Protein AF-J9EFH4-F1 (afdb_monomer)

Mean predicted aligned error: 3.62 Å

Secondary structure (DSSP, 8-state):
--TT---SSPPHHHHHHHHHHHHHHTT--EEEEEEESS-HHHHHHHHHHHHHHHHHH--EEEEEEEE-STTGGGHHHHHHHHHHTT--EEEEE--HHHHHHHHHHHHHTT--STT-EEE--S---

Nearest PDB structures (foldseek):
  7e9g-assembly1_S  TM=8.499E-01  e=1.956E-05  Homo sapiens
  3n6v-assembly2_D  TM=7.583E-01  e=5.551E-05  Rattus norvegicus
  3n6v-assembly1_A  TM=7.509E-01  e=1.682E-04  Rattus norvegicus
  9arh-assembly1_B  TM=7.733E-01  e=8.581E-04  Rattus norvegicus
  7jfn-assembly1_A  TM=7.6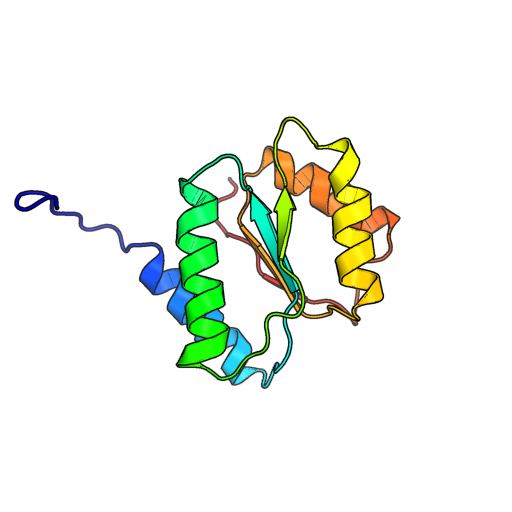41E-01  e=7.874E-03  Brucella ovis ATCC 25840

Organism: Wuchereria bancrofti (NCBI:txid6293)

Solvent-accessible surface area (backbone atoms only — not comparable to full-atom values): 7312 Å² total; per-residue (Å²): 138,70,94,86,72,84,78,88,74,82,56,67,67,59,58,39,51,53,51,49,49,52,41,54,74,72,69,53,55,59,32,21,36,38,30,26,62,82,40,67,87,28,33,53,56,47,52,54,37,53,52,40,30,42,76,72,67,68,23,42,73,79,45,74,36,76,40,40,88,92,44,59,84,46,49,56,56,44,53,46,57,35,51,77,69,68,45,35,37,36,38,44,34,64,56,70,78,55,47,56,54,52,52,54,44,28,57,79,70,63,68,58,60,97,76,41,46,79,49,66,76,86,80,75,130

Structure (mmCIF, N/CA/C/O backbone):
data_AF-J9EFH4-F1
#
_entry.id   AF-J9EFH4-F1
#
loop_
_atom_site.group_PDB
_atom_site.id
_atom_site.type_symbol
_atom_site.label_atom_id
_atom_site.label_alt_id
_atom_site.label_comp_id
_atom_site.label_asym_id
_atom_site.label_entity_id
_atom_site.label_seq_id
_atom_site.pdbx_PDB_ins_code
_atom_site.Cartn_x
_atom_site.Cartn_y
_atom_site.Cartn_z
_atom_site.occupancy
_atom_site.B_iso_or_equiv
_atom_site.auth_seq_id
_atom_site.auth_comp_id
_atom_site.auth_asym_id
_atom_site.auth_atom_id
_atom_site.pdbx_PDB_model_num
ATOM 1 N N . MET A 1 1 ? 3.941 -7.817 -26.840 1.00 66.81 1 MET A N 1
ATOM 2 C CA . MET A 1 1 ? 3.871 -9.280 -26.604 1.00 66.81 1 MET A CA 1
ATOM 3 C C . MET A 1 1 ? 5.270 -9.852 -26.818 1.00 66.81 1 MET A C 1
ATOM 5 O O . MET A 1 1 ? 5.916 -9.407 -27.757 1.00 66.81 1 MET A O 1
ATOM 9 N N . TYR A 1 2 ? 5.753 -10.758 -25.959 1.00 86.69 2 TYR A N 1
ATOM 10 C CA . TYR A 1 2 ? 7.120 -11.315 -26.013 1.00 86.69 2 TYR A CA 1
ATOM 11 C C . TYR A 1 2 ? 7.063 -12.838 -26.269 1.00 86.69 2 TYR A C 1
ATOM 13 O O . TYR A 1 2 ? 7.076 -13.609 -25.312 1.00 86.69 2 TYR A O 1
ATOM 21 N N . PRO A 1 3 ? 6.935 -13.292 -27.530 1.00 89.62 3 PRO A N 1
ATOM 22 C CA . PRO A 1 3 ? 6.590 -14.685 -27.855 1.00 89.62 3 PRO A CA 1
ATOM 23 C C . PRO A 1 3 ? 7.704 -15.705 -27.572 1.00 89.62 3 PRO A C 1
ATOM 25 O O . PRO A 1 3 ? 7.432 -16.897 -27.495 1.00 89.62 3 PRO A O 1
ATOM 28 N N . THR A 1 4 ? 8.949 -15.255 -27.415 1.00 95.38 4 THR A N 1
ATOM 29 C CA . THR A 1 4 ? 10.131 -16.110 -27.208 1.00 95.38 4 THR A CA 1
ATOM 30 C C . THR A 1 4 ? 10.735 -15.978 -25.809 1.00 95.38 4 THR A C 1
ATOM 32 O O . THR A 1 4 ? 11.828 -16.482 -25.556 1.00 95.38 4 THR A O 1
ATOM 35 N N . PHE A 1 5 ? 10.051 -15.293 -24.886 1.00 91.38 5 PHE A N 1
ATOM 36 C CA . PHE A 1 5 ? 10.551 -15.061 -23.534 1.00 91.38 5 PHE A CA 1
ATOM 37 C C . PHE A 1 5 ? 10.018 -16.111 -22.552 1.00 91.38 5 PHE A C 1
ATOM 39 O O . PHE A 1 5 ? 8.814 -16.190 -22.309 1.00 91.38 5 PHE A O 1
ATOM 46 N N . PHE A 1 6 ? 10.926 -16.867 -21.934 1.00 90.50 6 PHE A N 1
ATOM 47 C CA . PHE A 1 6 ? 10.625 -17.854 -20.894 1.00 90.50 6 PHE A CA 1
ATOM 48 C C . PHE A 1 6 ? 11.416 -17.529 -19.621 1.00 90.50 6 PHE A C 1
ATOM 50 O O . PHE A 1 6 ? 12.569 -17.108 -19.693 1.00 90.50 6 PHE A O 1
ATOM 57 N N . ARG A 1 7 ? 10.815 -17.741 -18.443 1.00 89.19 7 ARG A N 1
ATOM 58 C CA . ARG A 1 7 ? 11.490 -17.597 -17.142 1.00 89.19 7 ARG A CA 1
ATOM 59 C C . ARG A 1 7 ? 11.023 -18.663 -16.154 1.00 89.19 7 ARG A C 1
ATOM 61 O O . ARG A 1 7 ? 9.856 -19.039 -16.174 1.00 89.19 7 ARG A O 1
ATOM 68 N N . MET A 1 8 ? 11.919 -19.082 -15.261 1.00 90.12 8 MET A N 1
ATOM 69 C CA . MET A 1 8 ? 11.613 -20.027 -14.172 1.00 90.12 8 MET A CA 1
ATOM 70 C C . MET A 1 8 ? 11.145 -19.326 -12.891 1.00 90.12 8 MET A C 1
ATOM 72 O O . MET A 1 8 ? 10.425 -19.908 -12.086 1.00 90.12 8 MET A O 1
ATOM 76 N N . VAL A 1 9 ? 11.557 -18.070 -12.692 1.00 84.38 9 VAL A N 1
ATOM 77 C CA . VAL A 1 9 ? 11.215 -17.301 -11.491 1.00 84.38 9 VAL A CA 1
ATOM 78 C C . VAL A 1 9 ? 9.733 -16.910 -11.542 1.00 84.38 9 VAL A C 1
ATOM 80 O O . VAL A 1 9 ? 9.297 -16.342 -12.554 1.00 84.38 9 VAL A O 1
ATOM 83 N N . PRO A 1 10 ? 8.953 -17.182 -10.478 1.00 83.50 10 PRO A N 1
ATOM 84 C CA . PRO A 1 10 ? 7.551 -16.797 -10.422 1.00 83.50 10 PRO A CA 1
ATOM 85 C C . PRO A 1 10 ? 7.392 -15.282 -10.567 1.00 83.50 10 PRO A C 1
ATOM 87 O O . PRO A 1 10 ? 8.196 -14.489 -10.080 1.00 83.50 10 PRO A O 1
ATOM 90 N N . GLY A 1 11 ? 6.335 -14.873 -11.263 1.00 84.88 11 GLY A N 1
ATOM 91 C CA . GLY A 1 11 ? 5.994 -13.462 -11.399 1.00 84.88 11 GLY A CA 1
ATOM 92 C C . GLY A 1 11 ? 5.302 -12.895 -10.164 1.00 84.88 11 GLY A C 1
ATOM 93 O O . GLY A 1 11 ? 4.771 -13.636 -9.338 1.00 84.88 11 GLY A O 1
ATOM 94 N N . TYR A 1 12 ? 5.196 -11.564 -10.123 1.00 86.12 12 TYR A N 1
ATOM 95 C CA . TYR A 1 12 ? 4.461 -10.827 -9.089 1.00 86.12 12 TYR A CA 1
ATOM 96 C C . TYR A 1 12 ? 3.002 -11.289 -8.920 1.00 86.12 12 TYR A C 1
ATOM 98 O O . TYR A 1 12 ? 2.429 -11.139 -7.848 1.00 86.12 12 TYR A O 1
ATOM 106 N N . GLN A 1 13 ? 2.399 -11.883 -9.956 1.00 89.00 13 GLN A N 1
ATOM 107 C CA . GLN A 1 13 ? 1.023 -12.386 -9.923 1.00 89.00 13 GLN A CA 1
ATOM 108 C C . GLN A 1 13 ? 0.805 -13.424 -8.815 1.00 89.00 13 GLN A C 1
ATOM 110 O O . GLN A 1 13 ? -0.227 -13.387 -8.149 1.00 89.00 13 GLN A O 1
ATOM 115 N N . ASN A 1 14 ? 1.788 -14.299 -8.576 1.00 90.62 14 ASN A N 1
ATOM 116 C CA . ASN A 1 14 ? 1.703 -15.312 -7.524 1.00 90.62 14 ASN A CA 1
ATOM 117 C C . ASN A 1 14 ? 1.756 -14.665 -6.134 1.00 90.62 14 ASN A C 1
ATOM 119 O O . ASN A 1 14 ? 0.949 -14.993 -5.267 1.00 90.62 14 ASN A O 1
ATOM 123 N N . SER A 1 15 ? 2.658 -13.697 -5.939 1.00 89.81 15 SER A N 1
ATOM 124 C CA . SER A 1 15 ? 2.760 -12.935 -4.689 1.00 89.81 15 SER A CA 1
ATOM 125 C C . SER A 1 15 ? 1.491 -12.125 -4.412 1.00 89.81 15 SER A C 1
ATOM 127 O O . SER A 1 15 ? 0.989 -12.137 -3.291 1.00 89.81 15 SER A O 1
ATOM 129 N N . ASN A 1 16 ? 0.926 -11.476 -5.432 1.00 94.38 16 ASN A N 1
ATOM 130 C CA . ASN A 1 16 ? -0.330 -10.737 -5.306 1.00 94.38 16 ASN A CA 1
ATOM 131 C C . ASN A 1 16 ? -1.493 -11.657 -4.940 1.00 94.38 16 ASN A C 1
ATOM 133 O O . ASN A 1 16 ? -2.275 -11.324 -4.056 1.00 94.38 16 ASN A O 1
ATOM 137 N N . LEU A 1 17 ? -1.590 -12.827 -5.575 1.00 95.06 17 LEU A N 1
ATOM 138 C CA . LEU A 1 17 ? -2.627 -13.803 -5.255 1.00 95.06 17 LEU A CA 1
ATOM 139 C C . LEU A 1 17 ? -2.520 -14.276 -3.798 1.00 95.06 17 LEU A C 1
ATOM 141 O O . LEU A 1 17 ? -3.530 -14.322 -3.098 1.00 95.06 17 LEU A O 1
ATOM 145 N N . ALA A 1 18 ? -1.303 -14.547 -3.318 1.00 94.69 18 ALA A N 1
ATOM 146 C CA . ALA A 1 18 ? -1.067 -14.901 -1.921 1.00 94.69 18 ALA A CA 1
ATOM 147 C C . ALA A 1 18 ? -1.504 -13.781 -0.960 1.00 94.69 18 ALA A C 1
ATOM 149 O O . ALA A 1 18 ? -2.194 -14.055 0.020 1.00 94.69 18 ALA A O 1
ATOM 150 N N . ARG A 1 19 ? -1.175 -12.516 -1.265 1.00 95.50 19 ARG A N 1
ATOM 151 C CA . ARG A 1 19 ? -1.617 -11.349 -0.479 1.00 95.50 19 ARG A CA 1
ATOM 152 C C . ARG A 1 19 ? -3.143 -11.213 -0.462 1.00 95.50 19 ARG A C 1
ATOM 154 O O . ARG A 1 19 ? -3.709 -10.998 0.604 1.00 95.50 19 ARG A O 1
ATOM 161 N N . CYS A 1 20 ? -3.822 -11.383 -1.600 1.00 96.94 20 CYS A N 1
ATOM 162 C CA . CYS A 1 20 ? -5.287 -11.352 -1.644 1.00 96.94 20 CYS A CA 1
ATOM 163 C C . CYS A 1 20 ? -5.908 -12.448 -0.771 1.00 96.94 20 CYS A C 1
ATOM 165 O O . CYS A 1 20 ? -6.811 -12.165 0.012 1.00 96.94 20 CYS A O 1
ATOM 167 N N . HIS A 1 21 ? -5.402 -13.682 -0.866 1.00 97.00 21 HIS A N 1
ATOM 168 C CA . HIS A 1 21 ? -5.883 -14.775 -0.023 1.00 97.00 21 HIS A CA 1
ATOM 169 C C . HIS A 1 21 ? -5.609 -14.523 1.457 1.00 97.00 21 HIS A C 1
ATOM 171 O O . HIS A 1 21 ? -6.491 -14.788 2.262 1.00 97.00 21 HIS A O 1
ATOM 177 N N . LEU A 1 22 ? -4.449 -13.970 1.821 1.00 97.12 22 LEU A N 1
ATOM 178 C CA . LEU A 1 22 ? -4.154 -13.583 3.201 1.00 97.12 22 LEU A CA 1
ATOM 179 C C . LEU A 1 22 ? -5.230 -12.628 3.739 1.00 97.12 22 LEU A C 1
ATOM 181 O O . LEU A 1 22 ? -5.863 -12.920 4.748 1.00 97.12 22 LEU A O 1
ATOM 185 N N . ILE A 1 23 ? -5.487 -11.528 3.028 1.00 97.50 23 ILE A N 1
ATOM 186 C CA . ILE A 1 23 ? -6.468 -10.509 3.437 1.00 97.50 23 ILE A CA 1
ATOM 187 C C . ILE A 1 23 ? -7.873 -11.118 3.550 1.00 97.50 23 ILE A C 1
ATOM 189 O O . ILE A 1 23 ? -8.588 -10.858 4.518 1.00 97.50 23 ILE A O 1
ATOM 193 N N . PHE A 1 24 ? -8.239 -11.979 2.600 1.00 96.69 24 PHE A N 1
ATOM 194 C CA . PHE A 1 24 ? -9.515 -12.686 2.607 1.00 96.69 24 PHE A CA 1
ATOM 195 C C . PHE A 1 24 ? -9.657 -13.643 3.801 1.00 96.69 24 PHE A C 1
ATOM 197 O O . PHE A 1 24 ? -10.691 -13.642 4.460 1.00 96.69 24 PHE A O 1
ATOM 204 N N . GLN A 1 25 ? -8.622 -14.424 4.125 1.00 97.44 25 GLN A N 1
ATOM 205 C CA . GLN A 1 25 ? -8.641 -15.383 5.240 1.00 97.44 25 GLN A CA 1
ATOM 206 C C . GLN A 1 25 ? -8.800 -14.697 6.603 1.00 97.44 25 GLN A C 1
ATOM 208 O O . GLN A 1 25 ? -9.464 -15.234 7.487 1.00 97.44 25 GLN A O 1
ATOM 213 N N . PHE A 1 26 ? -8.241 -13.496 6.768 1.00 97.19 26 PHE A N 1
ATOM 214 C CA . PHE A 1 26 ? -8.417 -12.695 7.982 1.00 97.19 26 PHE A CA 1
ATOM 215 C C . PHE A 1 26 ? -9.745 -11.916 8.022 1.00 97.19 26 PHE A C 1
ATOM 217 O O . PHE A 1 26 ? -9.989 -11.178 8.976 1.00 97.19 26 PHE A O 1
ATOM 224 N N . ASN A 1 27 ? -10.624 -12.087 7.023 1.00 97.25 27 ASN A N 1
ATOM 225 C CA . ASN A 1 27 ? -11.903 -11.380 6.888 1.00 97.25 27 ASN A CA 1
ATOM 226 C C . ASN A 1 27 ? -11.756 -9.847 6.874 1.00 97.25 27 ASN A C 1
ATOM 228 O O . ASN A 1 27 ? -12.646 -9.113 7.312 1.00 97.25 27 ASN A O 1
ATOM 232 N N . TRP A 1 28 ? -10.633 -9.337 6.369 1.00 97.81 28 TRP A N 1
ATOM 233 C CA . TRP A 1 28 ? -10.436 -7.901 6.211 1.00 97.81 28 TRP A CA 1
ATOM 234 C C . TRP A 1 28 ? -11.153 -7.410 4.955 1.00 97.81 28 TRP A C 1
ATOM 236 O O . TRP A 1 28 ? -10.848 -7.818 3.839 1.00 97.81 28 TRP A O 1
ATOM 246 N N . THR A 1 29 ? -12.104 -6.496 5.135 1.00 97.06 29 THR A N 1
ATOM 247 C CA . THR A 1 29 ? -12.961 -5.995 4.045 1.00 97.06 29 THR A CA 1
ATOM 248 C C . THR A 1 29 ? -12.514 -4.646 3.487 1.00 97.06 29 THR A C 1
ATOM 250 O O . THR A 1 29 ? -13.022 -4.199 2.457 1.00 97.06 29 THR A O 1
ATOM 253 N N . ARG A 1 30 ? -11.579 -3.969 4.164 1.00 97.75 30 ARG A N 1
ATOM 254 C CA . ARG A 1 30 ? -11.089 -2.631 3.816 1.00 97.75 30 ARG A CA 1
ATOM 255 C C . ARG A 1 30 ? -9.576 -2.572 3.959 1.00 97.75 30 ARG A C 1
ATOM 257 O O . ARG A 1 30 ? -9.058 -2.914 5.020 1.00 97.75 30 ARG A O 1
ATOM 264 N N . VAL A 1 31 ? -8.894 -2.074 2.933 1.00 98.44 31 VAL A N 1
ATOM 265 C CA . VAL A 1 31 ? -7.435 -1.903 2.939 1.00 98.44 31 VAL A CA 1
ATOM 266 C C . VAL A 1 31 ? -7.044 -0.527 2.412 1.00 98.44 31 VAL A C 1
ATOM 268 O O . VAL A 1 31 ? -7.672 -0.004 1.490 1.00 98.44 31 VAL A O 1
ATOM 271 N N . GLY A 1 32 ? -6.015 0.065 3.008 1.00 98.50 32 GLY A N 1
ATOM 272 C CA . GLY A 1 32 ? -5.301 1.207 2.450 1.00 98.50 32 GLY A CA 1
ATOM 273 C C . GLY A 1 32 ? -4.027 0.732 1.767 1.00 98.50 32 GLY A C 1
ATOM 274 O O . GLY A 1 32 ? -3.424 -0.256 2.192 1.00 98.50 32 GLY A O 1
ATOM 275 N N . THR A 1 33 ? -3.617 1.399 0.696 1.00 98.25 33 THR A N 1
ATOM 276 C CA . THR A 1 33 ? -2.440 0.971 -0.059 1.00 98.25 33 THR A CA 1
ATOM 277 C C . THR A 1 33 ? -1.485 2.123 -0.330 1.00 98.25 33 THR A C 1
ATOM 279 O O . THR A 1 33 ? -1.892 3.279 -0.380 1.00 98.25 33 THR A O 1
ATOM 282 N N . LEU A 1 34 ? -0.198 1.806 -0.451 1.00 97.69 34 LEU A N 1
ATOM 283 C CA . LEU A 1 34 ? 0.879 2.740 -0.749 1.00 97.69 34 LEU A CA 1
ATOM 284 C C . LEU A 1 34 ? 1.720 2.154 -1.876 1.00 97.69 34 LEU A C 1
ATOM 286 O O . LEU A 1 34 ? 2.174 1.012 -1.768 1.00 97.69 34 LEU A O 1
ATOM 290 N N . LYS A 1 35 ? 1.953 2.929 -2.934 1.00 96.75 35 LYS A N 1
ATOM 291 C CA . LYS A 1 35 ? 2.799 2.506 -4.050 1.00 96.75 35 LYS A CA 1
ATOM 292 C C . LYS A 1 35 ? 3.815 3.567 -4.425 1.00 96.75 35 LYS A C 1
ATOM 294 O O . LYS A 1 35 ? 3.501 4.757 -4.481 1.00 96.75 35 LYS A O 1
ATOM 299 N N . GLN A 1 36 ? 5.005 3.112 -4.782 1.00 96.62 36 GLN A N 1
ATOM 300 C CA . GLN A 1 36 ? 5.943 3.924 -5.530 1.00 96.62 36 GLN A CA 1
ATOM 301 C C . GLN A 1 36 ? 5.420 4.102 -6.967 1.00 96.62 36 GLN A C 1
ATOM 303 O O . GLN A 1 36 ? 5.229 3.126 -7.692 1.00 96.62 36 GLN A O 1
ATOM 308 N N . SER A 1 37 ? 5.125 5.343 -7.354 1.00 95.75 37 S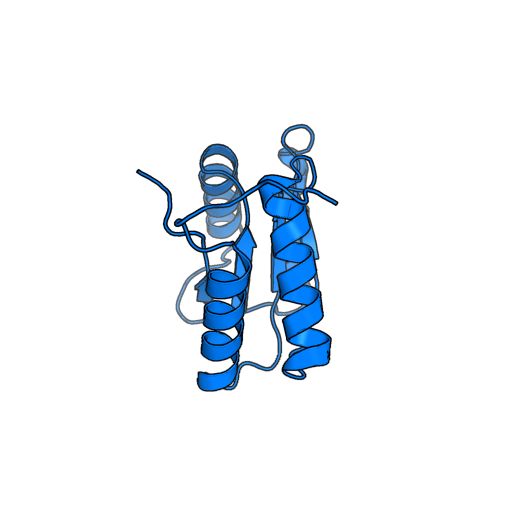ER A N 1
ATOM 309 C CA . SER A 1 37 ? 4.425 5.681 -8.604 1.00 95.75 37 SER A CA 1
ATOM 310 C C . SER A 1 37 ? 5.362 6.040 -9.757 1.00 95.75 37 SER A C 1
ATOM 312 O O . SER A 1 37 ? 4.964 5.932 -10.913 1.00 95.75 37 SER A O 1
ATOM 314 N N . ASP A 1 38 ? 6.599 6.431 -9.456 1.00 94.88 38 ASP A N 1
ATOM 315 C CA . ASP A 1 38 ? 7.631 6.797 -10.434 1.00 94.88 38 ASP A CA 1
ATOM 316 C C . ASP A 1 38 ? 8.385 5.584 -11.014 1.00 94.88 38 ASP A C 1
ATOM 318 O O . ASP A 1 38 ? 9.146 5.730 -11.970 1.00 94.88 38 ASP A O 1
ATOM 322 N N . ASP A 1 39 ? 8.145 4.374 -10.494 1.00 95.00 39 ASP A N 1
ATOM 323 C CA . ASP A 1 39 ? 8.782 3.142 -10.962 1.00 95.00 39 ASP A CA 1
ATOM 324 C C . ASP A 1 39 ? 7.751 2.047 -11.322 1.00 95.00 39 ASP A C 1
ATOM 326 O O . ASP A 1 39 ? 7.084 1.480 -10.443 1.00 95.00 39 ASP A O 1
ATOM 330 N N . PRO A 1 40 ? 7.649 1.667 -12.615 1.00 94.38 40 PRO A N 1
ATOM 331 C CA . PRO A 1 40 ? 6.728 0.634 -13.090 1.00 94.38 40 PRO A CA 1
ATOM 332 C C . PRO A 1 40 ? 6.895 -0.739 -12.428 1.00 94.38 40 PRO A C 1
ATOM 334 O O . PRO A 1 40 ? 5.946 -1.529 -12.424 1.00 94.38 40 PRO A O 1
ATOM 337 N N . ARG A 1 41 ? 8.077 -1.050 -11.873 1.00 92.25 41 ARG A N 1
ATOM 338 C CA . ARG A 1 41 ? 8.345 -2.314 -11.166 1.00 92.25 41 ARG A CA 1
ATOM 339 C C . ARG A 1 41 ? 7.488 -2.464 -9.912 1.00 92.25 41 ARG A C 1
ATOM 341 O O . ARG A 1 41 ? 7.189 -3.596 -9.540 1.00 92.25 41 ARG A O 1
ATOM 348 N N . PHE A 1 42 ? 7.075 -1.353 -9.304 1.00 94.44 42 PHE A N 1
ATOM 349 C CA . PHE A 1 42 ? 6.182 -1.329 -8.146 1.00 94.44 42 PHE A CA 1
ATOM 350 C C . PHE A 1 42 ? 4.760 -0.927 -8.546 1.00 94.44 42 PHE A C 1
ATOM 352 O O . PHE A 1 42 ? 3.807 -1.599 -8.150 1.00 94.44 42 PHE A O 1
ATOM 359 N N . ALA A 1 43 ? 4.607 0.092 -9.400 1.00 96.31 43 ALA A N 1
ATOM 360 C CA . ALA A 1 43 ? 3.298 0.617 -9.780 1.00 96.31 43 ALA A CA 1
ATOM 361 C C . ALA A 1 43 ? 2.402 -0.419 -10.487 1.00 96.31 43 ALA A C 1
ATOM 363 O O . ALA A 1 43 ? 1.247 -0.599 -10.096 1.00 96.31 43 ALA A O 1
ATOM 364 N N . LEU A 1 44 ? 2.928 -1.150 -11.482 1.00 95.31 44 LEU A N 1
ATOM 365 C CA . LEU A 1 44 ? 2.117 -2.079 -12.284 1.00 95.31 44 LEU A CA 1
ATOM 366 C C . LEU A 1 44 ? 1.663 -3.318 -11.490 1.00 95.31 44 LEU A C 1
ATOM 368 O O . LEU A 1 44 ? 0.478 -3.665 -11.548 1.00 95.31 44 LEU A O 1
ATOM 372 N N . PRO A 1 45 ? 2.536 -4.006 -10.719 1.00 95.25 45 PRO A N 1
ATOM 373 C CA . PRO A 1 45 ? 2.077 -5.077 -9.840 1.00 95.25 45 PRO A CA 1
ATOM 374 C C . PRO A 1 45 ? 1.066 -4.599 -8.801 1.00 95.25 45 PRO A C 1
ATOM 376 O O . PRO A 1 45 ? 0.119 -5.332 -8.512 1.00 95.25 45 PRO A O 1
ATOM 379 N N . HIS A 1 46 ? 1.236 -3.388 -8.269 1.00 97.06 46 HIS A N 1
ATOM 380 C CA . HIS A 1 46 ? 0.325 -2.829 -7.278 1.00 97.06 46 HIS A CA 1
ATOM 381 C C . HIS A 1 46 ? -1.072 -2.571 -7.855 1.00 97.06 46 HIS A C 1
ATOM 383 O O . HIS A 1 46 ? -2.068 -2.949 -7.249 1.00 97.06 46 HIS A O 1
ATOM 389 N N . GLU A 1 47 ? -1.168 -2.011 -9.061 1.00 96.62 47 GLU A N 1
ATOM 390 C CA . GLU A 1 47 ? -2.451 -1.813 -9.754 1.00 96.62 47 GLU A CA 1
ATOM 391 C C . GLU A 1 47 ? -3.156 -3.140 -10.060 1.00 9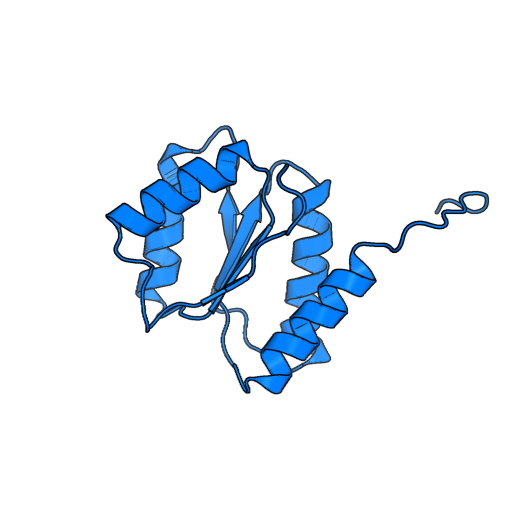6.62 47 GLU A C 1
ATOM 393 O O . GLU A 1 47 ? -4.375 -3.267 -9.923 1.00 96.62 47 GLU A O 1
ATOM 398 N N . SER A 1 48 ? -2.388 -4.174 -10.415 1.00 96.81 48 SER A N 1
ATOM 399 C CA . SER A 1 48 ? -2.929 -5.526 -10.570 1.00 96.81 48 SER A CA 1
ATOM 400 C C . SER A 1 48 ? -3.452 -6.093 -9.243 1.00 96.81 48 SER A C 1
ATOM 402 O O . SER A 1 48 ? -4.467 -6.795 -9.239 1.00 96.81 48 SER A O 1
ATOM 404 N N . LEU A 1 49 ? -2.783 -5.796 -8.123 1.00 97.00 49 LEU A N 1
ATOM 405 C CA . LEU A 1 49 ? -3.219 -6.193 -6.785 1.00 97.00 49 LEU A CA 1
ATOM 406 C C . LEU A 1 49 ? -4.526 -5.495 -6.393 1.00 97.00 49 LEU A C 1
ATOM 408 O O . LEU A 1 49 ? -5.467 -6.187 -6.011 1.00 97.00 49 LEU A O 1
ATOM 412 N N . THR A 1 50 ? -4.608 -4.167 -6.509 1.00 97.62 50 THR A N 1
ATOM 413 C CA . THR A 1 50 ? -5.812 -3.401 -6.140 1.00 97.62 50 THR A CA 1
ATOM 414 C C . THR A 1 50 ? -7.016 -3.827 -6.976 1.00 97.62 50 THR A C 1
ATOM 416 O O . THR A 1 50 ? -8.050 -4.177 -6.413 1.00 97.6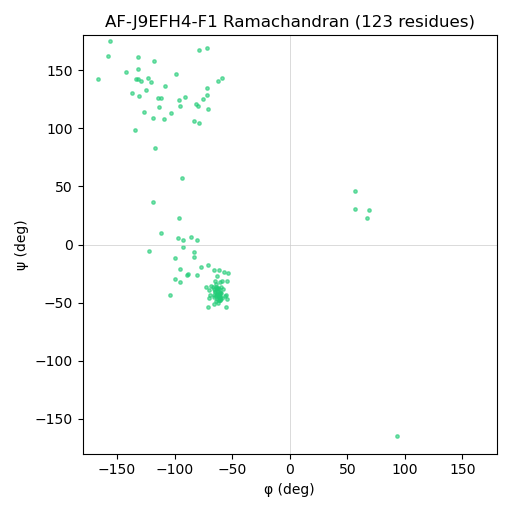2 50 THR A O 1
ATOM 419 N N . THR A 1 51 ? -6.842 -3.960 -8.295 1.00 97.44 51 THR A N 1
ATOM 420 C CA . THR A 1 51 ? -7.880 -4.470 -9.209 1.00 97.44 51 THR A CA 1
ATOM 421 C C . THR A 1 51 ? -8.384 -5.846 -8.768 1.00 97.44 51 THR A C 1
ATOM 423 O O . THR A 1 51 ? -9.584 -6.118 -8.767 1.00 97.44 51 THR A O 1
ATOM 426 N N . ARG A 1 52 ? -7.471 -6.744 -8.376 1.00 97.12 52 ARG A N 1
ATOM 427 C CA . ARG A 1 52 ? -7.831 -8.093 -7.927 1.00 97.12 52 ARG A CA 1
ATOM 428 C C . ARG A 1 52 ? -8.545 -8.083 -6.579 1.00 97.12 52 ARG A C 1
ATOM 430 O O . ARG A 1 52 ? -9.472 -8.867 -6.406 1.00 97.12 52 ARG A O 1
ATOM 437 N N . LEU A 1 53 ? -8.131 -7.235 -5.643 1.00 97.62 53 LEU A N 1
ATOM 438 C CA . LEU A 1 53 ? -8.794 -7.096 -4.346 1.00 97.62 53 LEU A CA 1
ATOM 439 C C . LEU A 1 53 ? -10.246 -6.642 -4.525 1.00 97.62 53 LEU A C 1
ATOM 441 O O . LEU A 1 53 ? -11.147 -7.288 -3.989 1.00 97.62 53 LEU A O 1
ATOM 445 N N . GLU A 1 54 ? -10.473 -5.616 -5.345 1.00 97.31 54 GLU A N 1
ATOM 446 C CA . GLU A 1 54 ? -11.807 -5.051 -5.560 1.00 97.31 54 GLU A CA 1
ATOM 447 C C . GLU A 1 54 ? -12.711 -5.983 -6.373 1.00 97.31 54 GLU A C 1
ATOM 449 O O . GLU A 1 54 ? -13.797 -6.344 -5.920 1.00 97.31 54 GLU A O 1
ATOM 454 N N . HIS A 1 55 ? -12.257 -6.426 -7.548 1.00 96.38 55 HIS A N 1
ATOM 455 C CA . HIS A 1 55 ? -13.098 -7.194 -8.472 1.00 96.38 55 HIS A CA 1
ATOM 456 C C . HIS A 1 55 ? -13.067 -8.707 -8.239 1.00 96.38 55 HIS A C 1
ATOM 458 O O . HIS A 1 55 ? -14.003 -9.403 -8.622 1.00 96.38 55 HIS A O 1
ATOM 464 N N . GLY A 1 56 ? -11.991 -9.236 -7.653 1.00 95.06 56 GLY A N 1
ATOM 465 C CA . GLY A 1 56 ? -11.815 -10.674 -7.440 1.00 95.06 56 GLY A CA 1
ATOM 466 C C . GLY A 1 56 ? -12.237 -11.155 -6.054 1.00 95.06 56 GLY A C 1
ATOM 467 O O . GLY A 1 56 ? -12.702 -12.283 -5.928 1.00 95.06 56 GLY A O 1
ATOM 468 N N . PHE A 1 57 ? -1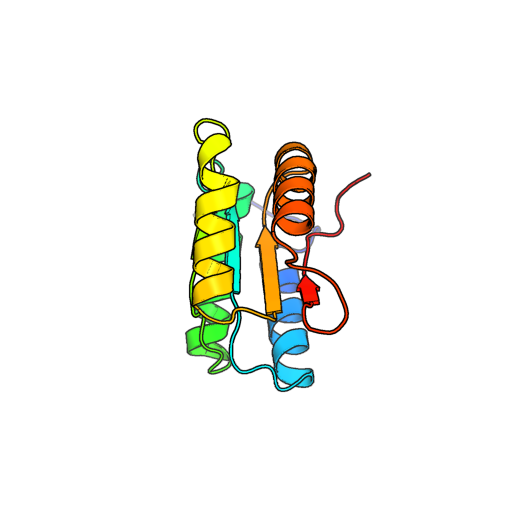2.074 -10.320 -5.025 1.00 96.12 57 PHE A N 1
ATOM 469 C CA . PHE A 1 57 ? -12.309 -10.704 -3.628 1.00 96.12 57 PHE A CA 1
ATOM 470 C C . PHE A 1 57 ? -13.361 -9.839 -2.918 1.00 96.12 57 PHE A C 1
ATOM 472 O O . PHE A 1 57 ? -13.711 -10.137 -1.778 1.00 96.12 57 PHE A O 1
ATOM 479 N N . GLY A 1 58 ? -13.879 -8.784 -3.561 1.00 96.19 58 GLY A N 1
ATOM 480 C CA . GLY A 1 58 ? -14.862 -7.878 -2.955 1.00 96.19 58 GLY A CA 1
ATOM 481 C C . GLY A 1 58 ? -14.300 -7.049 -1.795 1.00 96.19 58 GLY A C 1
ATOM 482 O O . GLY A 1 58 ? -15.053 -6.599 -0.931 1.00 96.19 58 GLY A O 1
ATOM 483 N N . ILE A 1 59 ? -12.979 -6.867 -1.746 1.00 97.94 59 ILE A N 1
ATOM 484 C CA . ILE A 1 59 ? -12.278 -6.099 -0.715 1.00 97.94 59 ILE A CA 1
ATOM 485 C C . ILE A 1 59 ? -12.155 -4.657 -1.198 1.00 97.94 59 ILE A C 1
ATOM 487 O O . ILE A 1 59 ? -11.631 -4.403 -2.278 1.00 97.94 59 ILE A O 1
ATOM 491 N N . ARG A 1 60 ? -12.600 -3.697 -0.385 1.00 97.94 60 ARG A N 1
ATOM 492 C CA . ARG A 1 60 ? -12.584 -2.278 -0.753 1.00 97.94 60 ARG A CA 1
ATOM 493 C C . ARG A 1 60 ? -11.206 -1.659 -0.531 1.00 97.94 60 ARG A C 1
ATOM 495 O O . ARG A 1 60 ? -10.746 -1.581 0.614 1.00 97.94 60 ARG A O 1
ATOM 502 N N . VAL A 1 61 ? -10.605 -1.125 -1.591 1.00 98.12 61 VAL A N 1
ATOM 503 C CA . VAL A 1 61 ? -9.414 -0.275 -1.494 1.00 98.12 61 VAL A CA 1
ATOM 504 C C . VAL A 1 61 ? -9.881 1.147 -1.186 1.00 98.12 61 VAL A C 1
ATOM 506 O O . VAL A 1 61 ? -10.486 1.816 -2.014 1.00 98.12 61 VAL A O 1
ATOM 509 N N . ILE A 1 62 ? -9.688 1.603 0.052 1.00 97.62 62 ILE A N 1
ATOM 510 C CA . ILE A 1 62 ? -10.264 2.888 0.498 1.00 97.62 62 ILE A CA 1
ATOM 511 C C . ILE A 1 62 ? -9.45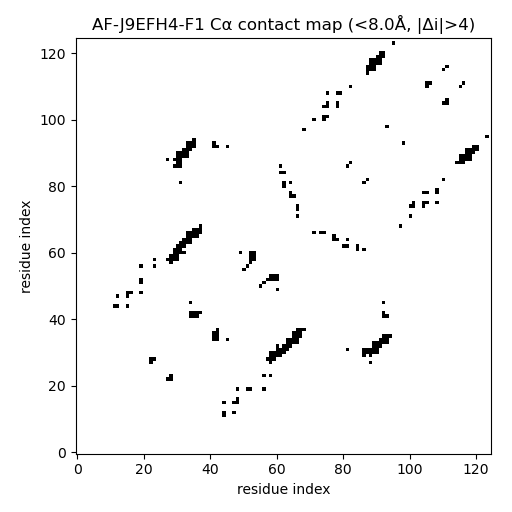8 4.105 0.055 1.00 97.62 62 ILE A C 1
ATOM 513 O O . ILE A 1 62 ? -10.015 5.197 -0.039 1.00 97.62 62 ILE A O 1
ATOM 517 N N . TYR A 1 63 ? -8.158 3.926 -0.160 1.00 98.19 63 TYR A N 1
ATOM 518 C CA . TYR A 1 63 ? -7.252 4.949 -0.660 1.00 98.19 63 TYR A CA 1
ATOM 519 C C . TYR A 1 63 ? -5.941 4.301 -1.098 1.00 98.19 63 TYR A C 1
ATOM 521 O O . TYR A 1 63 ? -5.456 3.382 -0.430 1.00 98.19 63 TYR A O 1
ATOM 529 N N . THR A 1 64 ? -5.375 4.810 -2.188 1.00 98.06 64 THR A N 1
ATOM 530 C CA . THR A 1 64 ? -4.052 4.434 -2.685 1.00 98.06 64 THR A CA 1
ATOM 531 C C . THR A 1 64 ? -3.169 5.671 -2.673 1.00 98.06 64 THR A C 1
ATOM 533 O O . THR A 1 64 ? -3.362 6.570 -3.487 1.00 98.06 64 THR A O 1
ATOM 536 N N . ALA A 1 65 ? -2.203 5.698 -1.762 1.00 97.19 65 ALA A N 1
ATOM 537 C CA . ALA A 1 65 ? -1.173 6.721 -1.706 1.00 97.19 65 ALA A CA 1
ATOM 538 C C . ALA A 1 65 ? -0.131 6.488 -2.803 1.00 97.19 65 ALA A C 1
ATOM 540 O O . ALA A 1 65 ? 0.462 5.406 -2.891 1.00 97.19 65 ALA A O 1
ATOM 541 N N . GLY A 1 66 ? 0.101 7.509 -3.624 1.00 95.81 66 GLY A N 1
ATOM 542 C CA . GLY A 1 66 ? 1.178 7.528 -4.606 1.00 95.81 66 GLY A CA 1
ATOM 543 C C . GLY A 1 66 ? 2.395 8.249 -4.040 1.00 95.81 66 GLY A C 1
ATOM 544 O O . GLY A 1 66 ? 2.284 9.389 -3.612 1.00 95.81 66 GLY A O 1
ATOM 545 N N . ILE A 1 67 ? 3.551 7.588 -4.030 1.00 95.38 67 ILE A N 1
ATOM 54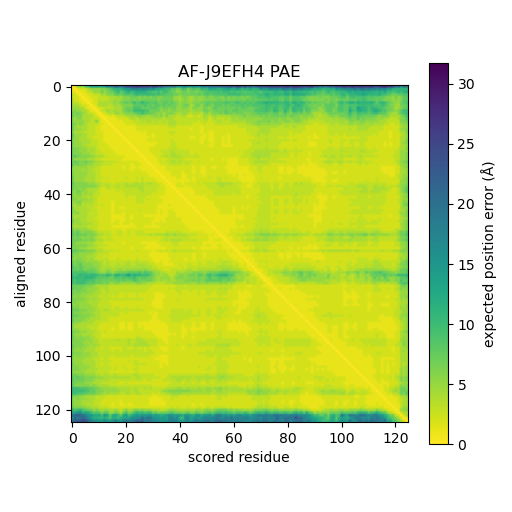6 C CA . ILE A 1 67 ? 4.809 8.155 -3.529 1.00 95.38 67 ILE A CA 1
ATOM 547 C C . ILE A 1 67 ? 5.835 8.155 -4.658 1.00 95.38 67 ILE A C 1
ATOM 549 O O . ILE A 1 67 ? 5.912 7.198 -5.427 1.00 95.38 67 ILE A O 1
ATOM 553 N N . THR A 1 68 ? 6.628 9.212 -4.758 1.00 94.38 68 THR A N 1
ATOM 554 C CA . THR A 1 68 ? 7.739 9.332 -5.711 1.00 94.38 68 THR A CA 1
ATOM 555 C C . THR A 1 68 ? 8.991 9.809 -4.979 1.00 94.38 68 THR A C 1
ATOM 557 O O . THR A 1 68 ? 8.907 10.347 -3.870 1.00 94.38 68 THR A O 1
ATOM 560 N N . HIS A 1 69 ? 10.164 9.618 -5.580 1.00 91.31 69 HIS A N 1
ATOM 561 C CA . HIS A 1 69 ? 11.420 10.127 -5.024 1.00 91.31 69 HIS A CA 1
ATOM 562 C C . HIS A 1 69 ? 11.483 11.656 -4.991 1.00 91.31 69 HIS A C 1
ATOM 564 O O . HIS A 1 69 ? 12.092 12.225 -4.084 1.00 91.31 69 HIS A O 1
ATOM 570 N N . ASP A 1 70 ? 10.829 12.317 -5.943 1.00 89.44 70 ASP A N 1
ATOM 571 C CA . ASP A 1 70 ? 10.832 13.776 -6.053 1.00 89.44 70 ASP A CA 1
ATOM 572 C C . ASP A 1 70 ? 9.905 14.443 -5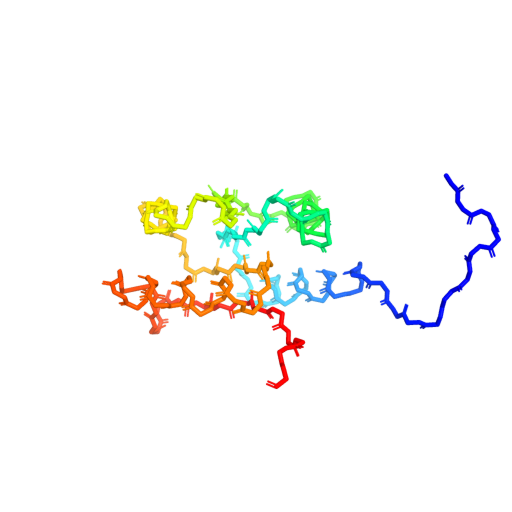.019 1.00 89.44 70 ASP A C 1
ATOM 574 O O . ASP A 1 70 ? 10.088 15.609 -4.672 1.00 89.44 70 ASP A O 1
ATOM 578 N N . GLU A 1 71 ? 8.949 13.695 -4.458 1.00 89.50 71 GLU A N 1
ATOM 579 C CA . GLU A 1 71 ? 7.908 14.209 -3.561 1.00 89.50 71 GLU A CA 1
ATOM 580 C C . GLU A 1 71 ? 7.964 13.589 -2.156 1.00 89.50 71 GLU A C 1
ATOM 582 O O . GLU A 1 71 ? 6.944 13.383 -1.500 1.00 89.50 71 GLU A O 1
ATOM 587 N N . ILE A 1 72 ? 9.166 13.323 -1.636 1.00 88.00 72 ILE A N 1
ATOM 588 C CA . ILE A 1 72 ? 9.357 12.739 -0.292 1.00 88.00 72 ILE A CA 1
ATOM 589 C C . ILE A 1 72 ? 8.660 13.554 0.813 1.00 88.00 72 ILE A C 1
ATOM 591 O O . ILE A 1 72 ? 8.196 12.987 1.801 1.00 88.00 72 ILE A O 1
ATOM 595 N N . GLN A 1 73 ? 8.550 14.876 0.651 1.00 89.94 73 GLN A N 1
ATOM 596 C CA . GLN A 1 73 ? 7.867 15.747 1.617 1.00 89.94 73 GLN A CA 1
ATOM 597 C C . GLN A 1 73 ? 6.357 15.459 1.712 1.00 89.94 73 GLN A C 1
ATOM 599 O O . GLN A 1 73 ? 5.743 15.741 2.740 1.00 89.94 73 GLN A O 1
ATOM 604 N N . ASN A 1 74 ? 5.767 14.849 0.679 1.00 92.69 74 ASN A N 1
ATOM 605 C CA . ASN A 1 74 ? 4.343 14.524 0.633 1.00 92.69 74 ASN A CA 1
ATOM 606 C C . ASN A 1 74 ? 4.011 13.209 1.359 1.00 92.69 74 ASN A C 1
ATOM 608 O O . ASN A 1 74 ? 2.840 12.947 1.623 1.00 92.69 74 ASN A O 1
ATOM 612 N N . ILE A 1 75 ? 5.007 12.399 1.750 1.00 95.38 75 ILE A N 1
ATOM 613 C CA . ILE A 1 75 ? 4.782 11.096 2.405 1.00 95.38 75 ILE A CA 1
ATOM 614 C C . ILE A 1 75 ? 3.921 11.241 3.669 1.00 95.38 75 ILE A C 1
ATOM 616 O O . ILE A 1 75 ? 2.978 10.474 3.866 1.00 95.38 75 ILE A O 1
ATOM 620 N N . GLY A 1 76 ? 4.202 12.243 4.508 1.00 95.31 76 GLY A N 1
ATOM 621 C CA . GLY A 1 76 ? 3.416 12.501 5.717 1.00 95.31 76 GLY A CA 1
ATOM 622 C C . GLY A 1 76 ? 1.962 12.880 5.410 1.00 95.31 76 GLY A C 1
ATOM 623 O O . GLY A 1 76 ? 1.043 12.434 6.101 1.00 95.31 76 GLY A O 1
ATOM 624 N N . TYR A 1 77 ? 1.730 13.646 4.338 1.00 96.12 77 TYR A N 1
ATOM 625 C CA . TYR A 1 77 ? 0.383 13.989 3.875 1.00 96.12 77 TYR A CA 1
ATOM 626 C C . TYR A 1 77 ? -0.385 12.741 3.423 1.00 96.12 77 TYR A C 1
ATOM 628 O O . TYR A 1 77 ? -1.493 12.500 3.902 1.00 96.12 77 TYR A O 1
ATOM 636 N N . GLU A 1 78 ? 0.231 11.906 2.587 1.00 97.19 78 GLU A N 1
ATOM 637 C CA . GLU A 1 78 ? -0.363 10.663 2.086 1.00 97.19 78 GLU A CA 1
ATOM 638 C C . GLU A 1 78 ? -0.719 9.680 3.215 1.00 97.19 78 GLU A C 1
ATOM 640 O O . GLU A 1 78 ? -1.801 9.085 3.248 1.00 97.19 78 GLU A O 1
ATOM 645 N N . LEU A 1 79 ? 0.166 9.548 4.204 1.00 96.94 79 LEU A N 1
ATOM 646 C CA . LEU A 1 79 ? -0.076 8.735 5.395 1.00 96.94 79 LEU A CA 1
ATOM 647 C C . LEU A 1 79 ? -1.205 9.295 6.268 1.00 96.94 79 LEU A C 1
ATOM 649 O O . LEU A 1 79 ? -2.025 8.538 6.797 1.00 96.94 79 LEU A O 1
ATOM 653 N N . ASN A 1 80 ? -1.297 10.616 6.398 1.00 96.44 80 ASN A N 1
ATOM 654 C CA . ASN A 1 80 ? -2.391 11.255 7.119 1.00 96.44 80 ASN A CA 1
ATOM 655 C C . ASN A 1 80 ? -3.735 11.056 6.399 1.00 96.44 80 ASN A C 1
ATOM 657 O O . ASN A 1 80 ? -4.758 10.833 7.043 1.00 96.44 80 ASN A O 1
ATOM 661 N N . GLU A 1 81 ? -3.745 11.071 5.068 1.00 97.75 81 GLU A N 1
ATOM 662 C CA . GLU A 1 81 ? -4.924 10.776 4.254 1.00 97.75 81 GLU A CA 1
ATOM 663 C C . GLU A 1 81 ? -5.418 9.327 4.439 1.00 97.75 81 GLU A C 1
ATOM 665 O O . GLU A 1 81 ? -6.630 9.095 4.549 1.00 97.75 81 GLU A O 1
ATOM 670 N N . LEU A 1 82 ? -4.508 8.357 4.568 1.00 97.44 82 LEU A N 1
ATOM 671 C CA . LEU A 1 82 ? -4.842 6.981 4.966 1.00 97.44 82 LEU A CA 1
ATOM 672 C C . LEU A 1 82 ? -5.430 6.922 6.380 1.00 97.44 82 LEU A C 1
ATOM 674 O O . LEU A 1 82 ? -6.477 6.306 6.600 1.00 97.44 82 LEU A O 1
ATOM 678 N N . LYS A 1 83 ? -4.791 7.608 7.331 1.00 96.69 83 LYS A N 1
ATOM 679 C CA . LYS A 1 83 ? -5.224 7.661 8.731 1.00 96.69 83 LYS A CA 1
ATOM 680 C C . LYS A 1 83 ? -6.620 8.274 8.880 1.00 96.69 83 LYS A C 1
ATOM 682 O O . LYS A 1 83 ? -7.469 7.695 9.553 1.00 96.69 83 LYS A O 1
ATOM 687 N N . LYS A 1 84 ? -6.902 9.396 8.208 1.00 97.62 84 LYS A N 1
ATOM 688 C CA . LYS A 1 84 ? -8.224 10.057 8.209 1.00 97.62 84 LYS A CA 1
ATOM 689 C C . LYS A 1 84 ? -9.343 9.157 7.689 1.00 97.62 84 LYS A C 1
ATOM 691 O O . LYS A 1 84 ? -10.482 9.284 8.130 1.00 97.62 84 LYS A O 1
ATOM 696 N N . ARG A 1 85 ? -9.034 8.247 6.760 1.00 97.94 85 ARG A N 1
ATOM 697 C CA . ARG A 1 85 ? -9.990 7.277 6.198 1.00 97.94 85 ARG A CA 1
ATOM 698 C C . ARG A 1 85 ? -10.118 5.992 7.030 1.00 97.94 85 ARG A C 1
ATOM 700 O O . ARG A 1 85 ? -10.825 5.074 6.601 1.00 97.94 85 ARG A O 1
ATOM 707 N N . ASP A 1 86 ? -9.479 5.933 8.204 1.00 96.94 86 ASP A N 1
ATOM 708 C CA . ASP A 1 86 ? -9.433 4.772 9.107 1.00 96.94 86 ASP A CA 1
ATOM 709 C C . ASP A 1 86 ? -8.878 3.518 8.399 1.00 96.94 86 ASP A C 1
ATOM 711 O O . ASP A 1 86 ? -9.445 2.425 8.452 1.00 96.94 86 ASP A O 1
ATOM 715 N N . ALA A 1 87 ? -7.772 3.693 7.665 1.00 97.69 87 ALA A N 1
ATOM 716 C CA . ALA A 1 87 ? -7.046 2.599 7.027 1.00 97.69 87 ALA A CA 1
ATOM 717 C C . ALA A 1 87 ? -6.158 1.856 8.031 1.00 97.69 87 ALA A C 1
ATOM 719 O O . ALA A 1 87 ? -5.097 2.345 8.405 1.00 97.69 87 ALA A O 1
ATOM 720 N N . ARG A 1 88 ? -6.582 0.656 8.443 1.00 97.81 88 ARG A N 1
ATOM 721 C CA . ARG A 1 88 ? -5.872 -0.164 9.446 1.00 97.81 88 ARG A CA 1
ATOM 722 C C . ARG A 1 88 ? -5.009 -1.275 8.857 1.00 97.81 88 ARG A C 1
ATOM 724 O O . ARG A 1 88 ? -4.002 -1.648 9.444 1.00 97.81 88 ARG A O 1
ATOM 731 N N . ILE A 1 89 ? -5.395 -1.795 7.694 1.00 98.44 89 ILE A N 1
ATOM 732 C CA . ILE A 1 89 ? -4.623 -2.793 6.950 1.00 98.44 89 ILE A CA 1
ATOM 733 C C . ILE A 1 89 ? -3.943 -2.069 5.796 1.00 98.44 89 ILE A C 1
ATOM 735 O O . ILE A 1 89 ? -4.630 -1.559 4.908 1.00 98.44 89 ILE A O 1
ATOM 739 N N . LEU A 1 90 ? -2.616 -1.991 5.842 1.00 98.38 90 LEU A N 1
ATOM 740 C CA . LEU A 1 90 ? -1.800 -1.195 4.935 1.00 98.38 90 LEU A CA 1
ATOM 741 C C . LEU A 1 90 ? -0.926 -2.103 4.078 1.00 98.38 90 LEU A C 1
ATOM 743 O O . LEU A 1 90 ? -0.188 -2.940 4.596 1.00 98.38 90 LEU A O 1
ATOM 747 N N . ILE A 1 91 ? -1.010 -1.937 2.761 1.00 98.19 91 ILE A N 1
ATOM 748 C CA . ILE A 1 91 ? -0.213 -2.704 1.800 1.00 98.19 91 ILE A CA 1
ATOM 749 C C . ILE A 1 91 ? 0.748 -1.753 1.099 1.00 98.19 91 ILE A C 1
ATOM 751 O O . ILE A 1 91 ? 0.302 -0.823 0.429 1.00 98.19 91 ILE A O 1
ATOM 755 N N . GLY A 1 92 ? 2.047 -1.989 1.251 1.00 97.00 92 GLY A N 1
ATOM 756 C CA . GLY A 1 92 ? 3.095 -1.175 0.644 1.00 97.00 92 GLY A CA 1
ATOM 757 C C . GLY A 1 92 ? 3.795 -1.897 -0.501 1.00 97.00 92 GLY A C 1
ATOM 758 O O . GLY A 1 92 ? 4.150 -3.062 -0.353 1.00 97.00 92 GLY A O 1
ATOM 759 N N . ASP A 1 93 ? 4.037 -1.199 -1.609 1.00 96.19 93 ASP A N 1
ATOM 760 C CA . ASP A 1 93 ? 4.939 -1.629 -2.681 1.00 96.19 93 ASP A CA 1
ATOM 761 C C . ASP A 1 93 ? 5.842 -0.460 -3.096 1.00 96.19 93 ASP A C 1
ATOM 763 O O . ASP A 1 93 ? 5.444 0.430 -3.848 1.00 96.19 93 ASP A O 1
ATOM 767 N N . PHE A 1 94 ? 7.060 -0.451 -2.567 1.00 94.75 94 PHE A N 1
ATOM 768 C CA . PHE A 1 94 ? 8.070 0.583 -2.781 1.00 94.75 94 PHE A CA 1
ATOM 769 C C . PHE A 1 94 ? 9.458 0.004 -2.498 1.00 94.75 94 PHE A C 1
ATOM 771 O O . PHE A 1 94 ? 9.587 -1.048 -1.863 1.00 94.75 94 PHE A O 1
ATOM 778 N N . GLU A 1 95 ? 10.499 0.675 -2.980 1.00 94.00 95 GLU A N 1
ATOM 779 C CA . GLU A 1 95 ? 11.872 0.269 -2.699 1.00 94.00 95 GLU A CA 1
ATOM 780 C C . GLU A 1 95 ? 12.309 0.535 -1.249 1.00 94.00 95 GLU A C 1
ATOM 782 O O . GLU A 1 95 ? 11.654 1.236 -0.479 1.00 94.00 95 GLU A O 1
ATOM 787 N N . GLU A 1 96 ? 13.461 -0.023 -0.879 1.00 92.69 96 GLU A N 1
ATOM 788 C CA . GLU A 1 96 ? 14.002 0.036 0.482 1.00 92.69 96 GLU A CA 1
ATOM 789 C C . GLU A 1 96 ? 14.283 1.465 0.965 1.00 92.69 96 GLU A C 1
ATOM 791 O O . GLU A 1 96 ? 14.001 1.798 2.116 1.00 92.69 96 GLU A O 1
ATOM 796 N N . SER A 1 97 ? 14.783 2.337 0.085 1.00 92.19 97 SER A N 1
ATOM 797 C CA . SER A 1 97 ? 15.123 3.716 0.452 1.00 92.19 97 SER A CA 1
ATOM 798 C C . SER A 1 97 ? 13.876 4.526 0.848 1.00 92.19 97 SER A C 1
ATOM 800 O O . SER A 1 97 ? 13.893 5.269 1.835 1.00 92.19 97 SER A O 1
ATOM 802 N N . LEU A 1 98 ? 12.766 4.327 0.128 1.00 94.25 98 LEU A N 1
ATOM 803 C CA . LEU A 1 98 ? 11.463 4.901 0.449 1.00 94.25 98 LEU A CA 1
ATOM 804 C C . LEU A 1 98 ? 10.837 4.216 1.662 1.00 94.25 98 LEU A C 1
ATOM 806 O O . LEU A 1 98 ? 10.237 4.904 2.485 1.00 94.25 98 LEU A O 1
ATOM 810 N N . ALA A 1 99 ? 11.023 2.902 1.825 1.00 94.69 99 ALA A N 1
ATOM 811 C CA . ALA A 1 99 ? 10.499 2.157 2.967 1.00 94.69 99 ALA A CA 1
ATOM 812 C C . ALA A 1 99 ? 10.935 2.771 4.300 1.00 94.69 99 ALA A C 1
ATOM 814 O O . ALA A 1 99 ? 10.097 3.011 5.166 1.00 94.69 99 ALA A O 1
ATOM 815 N N . VAL A 1 100 ? 12.224 3.096 4.444 1.00 93.62 100 VAL A N 1
ATOM 816 C CA . VAL A 1 100 ? 12.752 3.729 5.662 1.00 93.62 100 VAL A CA 1
ATOM 817 C C . VAL A 1 100 ? 12.049 5.061 5.935 1.00 93.62 100 VAL A C 1
ATOM 819 O O . VAL A 1 100 ? 11.607 5.308 7.055 1.00 93.62 100 VAL A O 1
ATOM 822 N N . ARG A 1 101 ? 11.879 5.904 4.910 1.00 95.31 101 ARG A N 1
ATOM 823 C CA . ARG A 1 101 ? 11.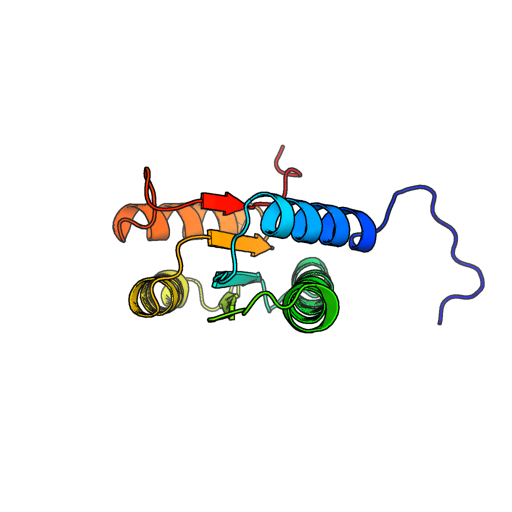231 7.221 5.043 1.00 95.31 101 ARG A CA 1
ATOM 824 C C . ARG A 1 101 ? 9.750 7.099 5.402 1.00 95.31 101 ARG A C 1
ATOM 826 O O . ARG A 1 101 ? 9.290 7.775 6.317 1.00 95.31 101 ARG A O 1
ATOM 833 N N . ILE A 1 102 ? 9.029 6.203 4.729 1.00 96.44 102 ILE A N 1
ATOM 834 C CA . ILE A 1 102 ? 7.611 5.921 4.983 1.00 96.44 102 ILE A CA 1
ATOM 835 C C . ILE A 1 102 ? 7.413 5.409 6.407 1.00 96.44 102 ILE A C 1
ATOM 837 O O . ILE A 1 102 ? 6.514 5.876 7.100 1.00 96.44 102 ILE A O 1
ATOM 841 N N . LEU A 1 103 ? 8.256 4.484 6.869 1.00 96.06 103 LEU A N 1
ATOM 842 C CA . LEU A 1 103 ? 8.160 3.942 8.223 1.00 96.06 103 LEU A CA 1
ATOM 843 C C . LEU A 1 103 ? 8.520 4.983 9.293 1.00 96.06 103 LEU A C 1
ATOM 845 O O . LEU A 1 103 ? 7.869 5.019 10.338 1.00 96.06 103 LEU A O 1
ATOM 849 N N . CYS A 1 104 ? 9.488 5.871 9.036 1.00 96.81 104 CYS A N 1
ATOM 850 C CA . CYS A 1 104 ? 9.768 7.007 9.918 1.00 96.81 104 CYS A CA 1
ATOM 851 C C . CYS A 1 104 ? 8.552 7.935 10.057 1.00 96.81 104 CYS A C 1
ATOM 853 O O . CYS A 1 104 ? 8.167 8.274 11.176 1.00 96.81 104 CYS A O 1
ATOM 855 N N . GLU A 1 105 ? 7.921 8.310 8.945 1.00 96.81 105 GLU A N 1
ATOM 856 C CA . GLU A 1 105 ? 6.709 9.137 8.950 1.00 96.81 105 GLU A CA 1
ATOM 857 C C . GLU A 1 105 ? 5.527 8.416 9.611 1.00 96.81 105 GLU A C 1
ATOM 859 O O . GLU A 1 105 ? 4.800 9.004 10.413 1.00 96.81 105 GLU A O 1
ATOM 864 N N . ALA A 1 106 ? 5.354 7.119 9.350 1.00 97.44 106 ALA A N 1
ATOM 865 C CA . ALA A 1 106 ? 4.315 6.307 9.976 1.00 97.44 106 ALA A CA 1
ATOM 866 C C . ALA A 1 106 ? 4.475 6.265 11.502 1.00 97.44 106 ALA A C 1
ATOM 868 O O . ALA A 1 106 ? 3.484 6.392 12.224 1.00 97.44 106 ALA A O 1
ATOM 869 N N . TYR A 1 107 ? 5.710 6.149 12.001 1.00 97.19 107 TYR A N 1
ATOM 870 C CA . TYR A 1 107 ? 6.004 6.216 13.430 1.00 97.19 107 TYR A CA 1
ATOM 871 C C . TYR A 1 107 ? 5.639 7.583 14.022 1.00 97.19 107 TYR A C 1
ATOM 873 O O . TYR A 1 107 ? 4.890 7.645 14.997 1.00 97.19 107 TYR A O 1
ATOM 881 N N . GLN A 1 108 ? 6.086 8.678 13.399 1.00 96.00 108 GLN A N 1
ATOM 882 C CA . GLN A 1 108 ? 5.777 10.040 13.859 1.00 96.00 108 GLN A CA 1
ATOM 883 C C . GLN A 1 108 ? 4.269 10.331 13.870 1.00 96.00 108 GLN A C 1
ATOM 885 O O . GLN A 1 108 ? 3.776 11.048 14.739 1.00 96.00 108 GLN A O 1
ATOM 890 N N . ASN A 1 109 ? 3.522 9.726 12.945 1.00 94.19 109 ASN A N 1
ATOM 891 C CA . ASN A 1 109 ? 2.076 9.884 12.828 1.00 94.19 109 ASN A CA 1
ATOM 892 C C . ASN A 1 109 ? 1.266 8.822 13.597 1.00 94.19 109 ASN A C 1
ATOM 894 O O . ASN A 1 109 ? 0.032 8.836 13.529 1.00 94.19 109 ASN A O 1
ATOM 898 N N . GLY A 1 110 ? 1.900 7.915 14.348 1.00 95.81 110 GLY A N 1
ATOM 899 C CA . GLY A 1 110 ? 1.201 6.907 15.157 1.00 95.81 110 GLY A CA 1
ATOM 900 C C . GLY A 1 110 ? 0.464 5.832 14.344 1.00 95.81 110 GLY A C 1
ATOM 901 O O . GLY A 1 110 ? -0.574 5.339 14.781 1.00 95.81 110 GLY A O 1
ATOM 902 N N . ILE A 1 111 ? 0.954 5.502 13.147 1.00 97.19 111 ILE A N 1
ATOM 903 C CA . ILE A 1 111 ? 0.394 4.486 12.237 1.00 97.19 111 ILE A CA 1
ATOM 904 C C . ILE A 1 111 ? 1.103 3.141 12.481 1.00 97.19 111 ILE A C 1
ATOM 906 O O . ILE A 1 111 ? 1.756 2.563 11.611 1.00 97.19 111 ILE A O 1
ATOM 910 N N . TYR A 1 112 ? 1.039 2.670 13.725 1.00 96.56 112 TYR A N 1
ATOM 911 C CA . TYR A 1 112 ? 1.645 1.421 14.190 1.00 96.56 112 TYR A CA 1
ATOM 912 C C . TYR A 1 112 ? 0.916 0.898 15.440 1.00 96.56 112 TYR A C 1
ATOM 914 O O . TYR A 1 112 ? 0.030 1.561 15.980 1.00 96.56 112 TYR A O 1
ATOM 922 N N . GLY A 1 113 ? 1.302 -0.286 15.921 1.00 96.50 113 GLY A N 1
ATOM 923 C CA . GLY A 1 113 ? 0.745 -0.899 17.132 1.00 96.50 113 GLY A CA 1
ATOM 924 C C . GLY A 1 113 ? -0.419 -1.847 16.845 1.00 96.50 113 GLY A C 1
ATOM 925 O O . GLY A 1 113 ? -0.630 -2.257 15.710 1.00 96.50 113 GLY A O 1
ATOM 926 N N . GLU A 1 114 ? -1.181 -2.197 17.883 1.00 95.69 114 GLU A N 1
ATOM 927 C CA . GLU A 1 114 ? -2.216 -3.249 17.834 1.00 95.69 114 GLU A CA 1
ATOM 928 C C . GLU A 1 114 ? -3.357 -2.985 16.836 1.00 95.69 114 GLU A C 1
ATOM 930 O O . GLU A 1 114 ? -4.029 -3.913 16.394 1.00 95.69 114 GLU A O 1
ATOM 935 N N . ASN A 1 115 ? -3.562 -1.720 16.460 1.00 95.38 115 ASN A N 1
ATOM 936 C CA . ASN A 1 115 ? -4.642 -1.302 15.570 1.00 95.38 115 ASN A CA 1
ATOM 937 C C . ASN A 1 115 ? -4.240 -1.260 14.088 1.00 95.38 115 ASN A C 1
ATOM 939 O O . ASN A 1 115 ? -5.095 -0.957 13.256 1.00 95.38 115 ASN A O 1
ATOM 943 N N . TYR A 1 116 ? -2.975 -1.546 13.753 1.00 97.94 116 TYR A N 1
ATOM 944 C CA . TYR A 1 116 ? -2.462 -1.490 12.385 1.00 97.94 116 TYR A CA 1
ATOM 945 C C . TYR A 1 116 ? -1.740 -2.778 11.994 1.00 97.94 116 TYR A C 1
ATOM 947 O O . TYR A 1 116 ? -0.961 -3.332 12.765 1.00 97.94 116 TYR A O 1
ATOM 955 N N . ALA A 1 117 ? -1.937 -3.211 10.751 1.00 97.81 117 ALA A N 1
ATOM 956 C CA . ALA A 1 117 ? -1.173 -4.291 10.139 1.00 97.81 117 ALA A CA 1
ATOM 957 C C . ALA A 1 117 ? -0.538 -3.805 8.834 1.00 97.81 117 ALA A C 1
ATOM 959 O O . ALA A 1 117 ? -1.214 -3.210 7.995 1.00 97.81 117 ALA A O 1
ATOM 960 N N . TRP A 1 118 ? 0.751 -4.096 8.658 1.00 97.56 118 TRP A N 1
ATOM 961 C CA . TRP A 1 118 ? 1.522 -3.736 7.469 1.00 97.56 118 TRP A CA 1
ATOM 962 C C . TRP A 1 118 ? 1.899 -4.989 6.677 1.00 97.56 118 TRP A C 1
ATOM 964 O O . TRP A 1 118 ? 2.503 -5.916 7.214 1.00 97.56 118 TRP A O 1
ATOM 974 N N . ILE A 1 119 ? 1.563 -5.005 5.388 1.00 96.88 119 ILE A N 1
ATOM 975 C CA . ILE A 1 119 ? 1.976 -6.029 4.426 1.00 96.88 119 ILE A CA 1
ATOM 976 C C . ILE A 1 119 ? 2.992 -5.382 3.486 1.00 96.88 119 ILE A C 1
ATOM 978 O O . ILE A 1 119 ? 2.631 -4.555 2.649 1.00 96.88 119 ILE A O 1
ATOM 982 N N . LEU A 1 120 ? 4.259 -5.765 3.633 1.00 94.12 120 LEU A N 1
ATOM 983 C CA . LEU A 1 120 ? 5.389 -5.208 2.888 1.00 94.12 120 LEU A CA 1
ATOM 984 C C . LEU A 1 120 ? 6.071 -6.288 2.027 1.00 94.12 120 LEU A C 1
ATOM 986 O O . LEU A 1 120 ? 5.924 -7.485 2.299 1.00 94.12 120 LEU A O 1
ATOM 990 N N . PRO A 1 121 ? 6.800 -5.911 0.963 1.00 87.00 121 PRO A N 1
ATOM 991 C CA . PRO A 1 121 ? 7.666 -6.835 0.241 1.00 87.00 121 PRO A CA 1
ATOM 992 C C . PRO A 1 121 ? 8.789 -7.367 1.147 1.00 87.00 121 PRO A C 1
ATOM 994 O O . PRO A 1 121 ? 9.368 -6.639 1.943 1.00 87.00 121 PRO A O 1
ATOM 997 N N . GLY A 1 122 ? 9.117 -8.653 1.004 1.00 82.56 122 GLY A N 1
ATOM 998 C CA . GLY A 1 122 ? 10.147 -9.335 1.803 1.00 82.56 122 GLY A CA 1
ATOM 999 C C . GLY A 1 122 ? 11.522 -9.413 1.134 1.00 82.56 122 GLY A C 1
ATOM 1000 O O . GLY A 1 122 ? 12.270 -10.338 1.421 1.00 82.56 122 GLY A O 1
ATOM 1001 N N . TYR A 1 123 ? 11.831 -8.523 0.186 1.00 66.38 123 TYR A N 1
ATOM 1002 C CA . TYR A 1 123 ? 13.050 -8.607 -0.639 1.00 66.38 123 TYR A CA 1
ATOM 1003 C C . TYR A 1 123 ? 14.208 -7.731 -0.139 1.00 66.38 123 TYR A C 1
ATOM 1005 O O . TYR A 1 123 ? 15.225 -7.622 -0.823 1.00 66.38 123 TYR A O 1
ATOM 1013 N N . HIS A 1 124 ? 14.045 -7.098 1.021 1.00 65.12 124 HIS A N 1
ATOM 1014 C CA . HIS A 1 124 ? 15.083 -6.288 1.652 1.00 65.12 124 HIS A CA 1
ATOM 1015 C C . HIS A 1 124 ? 16.176 -7.210 2.206 1.00 65.12 124 HIS A C 1
ATOM 1017 O O . HIS A 1 124 ? 15.866 -8.272 2.753 1.00 65.12 124 HIS A O 1
ATOM 1023 N N . LYS A 1 125 ? 17.439 -6.853 1.962 1.00 50.34 125 LYS A N 1
ATOM 1024 C CA . LYS A 1 125 ? 18.603 -7.656 2.364 1.00 50.34 125 LYS A CA 1
ATOM 1025 C C . LYS A 1 125 ? 19.009 -7.396 3.805 1.00 50.34 125 LYS A C 1
ATOM 1027 O O . LYS A 1 125 ? 18.862 -6.245 4.257 1.00 50.34 125 LYS A O 1
#

Radius of gyration: 14.87 Å; Cα contacts (8 Å, |Δi|>4): 159; chains: 1; bounding box: 34×36×46 Å

Sequence (125 aa):
MYPTFFRMVPGYQNSNLARCHLIFQFNWTRVGTLKQSDDPRFALPHESLTTRLEHGFGIRVIYTAGITHDEIQNIGYELNELKKRDARILIGDFEESLAVRILCEAYQNGIYGENYAWILPGYHK

pLDDT: mean 93.98, std 6.84, range [50.34, 98.5]

Foldseek 3Di:
DCPPDDDPDDDLVVVLVVVLVVCVVVVAQEAEEEFAPVDCNTVVSVVVSQCCNCVVVVRDHQYYHYDYPVPLVCLLVSLVVCVVSLHAEYEYGDDPVSVVSNVVSCVVVVNDDPRHDYHYDPPDD

InterPro domains:
  IPR001828 Receptor, ligand binding region [PF01094] (2-119)
  IPR002455 GPCR family 3, GABA-B receptor [PTHR10519] (2-123)
  IPR028082 Periplasmic binding protein-like I [SSF53822] (2-122)